Protein AF-A0A2E4A8J3-F1 (afdb_monomer_lite)

Structure (mmCIF, N/CA/C/O backbone):
data_AF-A0A2E4A8J3-F1
#
_entry.id   AF-A0A2E4A8J3-F1
#
loop_
_atom_site.group_PDB
_atom_site.id
_atom_site.type_symbol
_atom_site.label_atom_id
_atom_site.label_alt_id
_atom_site.label_comp_id
_atom_site.label_asym_id
_atom_site.label_entity_id
_atom_site.label_seq_id
_atom_site.pdbx_PDB_ins_code
_atom_site.Cartn_x
_atom_site.Cartn_y
_atom_site.Cartn_z
_atom_site.occupancy
_atom_site.B_iso_or_equiv
_atom_site.auth_seq_id
_atom_site.auth_comp_id
_atom_site.auth_asym_id
_atom_site.auth_atom_id
_atom_site.pdbx_PDB_model_num
ATOM 1 N N . MET A 1 1 ? -76.813 19.207 81.726 1.00 49.22 1 MET A N 1
ATOM 2 C CA . MET A 1 1 ? -77.113 19.659 80.354 1.00 49.22 1 MET A CA 1
ATOM 3 C C . MET A 1 1 ? -75.911 20.416 79.831 1.00 49.22 1 MET A C 1
ATOM 5 O O . MET A 1 1 ? -75.871 21.616 80.001 1.00 49.22 1 MET A O 1
ATOM 9 N N . GLU A 1 2 ? -74.945 19.734 79.231 1.00 48.53 2 GLU A N 1
ATOM 10 C CA . GLU A 1 2 ? -73.969 20.328 78.310 1.00 48.53 2 GLU A CA 1
ATOM 11 C C . GLU A 1 2 ? -73.490 19.178 77.427 1.00 48.53 2 GLU A C 1
ATOM 13 O O . GLU A 1 2 ? -73.097 18.169 77.996 1.00 48.53 2 GLU A O 1
ATOM 18 N N . GLN A 1 3 ? -73.636 19.288 76.098 1.00 59.75 3 GLN A N 1
ATOM 19 C CA . GLN A 1 3 ? -72.765 18.764 75.020 1.00 59.75 3 GLN A CA 1
ATOM 20 C C . GLN A 1 3 ? -73.487 18.876 73.650 1.00 59.75 3 GLN A C 1
ATOM 22 O O . GLN A 1 3 ? -74.147 17.927 73.231 1.00 59.75 3 GLN A O 1
ATOM 27 N N . PRO A 1 4 ? -73.345 20.001 72.912 1.00 54.25 4 PRO A N 1
ATOM 28 C CA . PRO A 1 4 ? -73.565 19.988 71.459 1.00 54.25 4 PRO A CA 1
ATOM 29 C C . PRO A 1 4 ? -72.383 20.516 70.616 1.00 54.25 4 PRO A C 1
ATOM 31 O O . PRO A 1 4 ? -72.449 20.488 69.392 1.00 54.25 4 PRO A O 1
ATOM 34 N N . LEU A 1 5 ? -71.271 20.958 71.215 1.00 55.56 5 LEU A N 1
ATOM 35 C CA . LEU A 1 5 ? -70.210 21.674 70.478 1.00 55.56 5 LEU A CA 1
ATOM 36 C C . LEU A 1 5 ? -69.091 20.799 69.870 1.00 55.56 5 LEU A C 1
ATOM 38 O O . LEU A 1 5 ? -68.264 21.308 69.120 1.00 55.56 5 LEU A O 1
ATOM 42 N N . ILE A 1 6 ? -69.057 19.486 70.124 1.00 56.72 6 ILE A N 1
ATOM 43 C CA . ILE A 1 6 ? -67.951 18.612 69.669 1.00 56.72 6 ILE A CA 1
ATOM 44 C C . ILE A 1 6 ? -68.147 18.104 68.222 1.00 56.72 6 ILE A C 1
ATOM 46 O O . ILE A 1 6 ? -67.180 17.752 67.545 1.00 56.72 6 ILE A O 1
ATOM 50 N N . PHE A 1 7 ? -69.378 18.102 67.699 1.00 55.62 7 PHE A N 1
ATOM 51 C CA . PHE A 1 7 ? -69.669 17.497 66.391 1.00 55.62 7 PHE A CA 1
ATOM 52 C C . PHE A 1 7 ? -69.299 18.369 65.178 1.00 55.62 7 PHE A C 1
ATOM 54 O O . PHE A 1 7 ? -68.918 17.817 64.145 1.00 55.62 7 PHE A O 1
ATOM 61 N N . LEU A 1 8 ? -69.311 19.705 65.283 1.00 57.03 8 LEU A N 1
ATOM 62 C CA . LEU A 1 8 ? -68.960 20.574 64.146 1.00 57.03 8 LEU A CA 1
ATOM 63 C C . LEU A 1 8 ? -67.461 20.549 63.792 1.00 57.03 8 LEU A C 1
ATOM 65 O O . LEU A 1 8 ? -67.104 20.606 62.615 1.00 57.03 8 LEU A O 1
ATOM 69 N N . GLY A 1 9 ? -66.574 20.397 64.782 1.00 58.66 9 GLY A N 1
ATOM 70 C CA . GLY A 1 9 ? -65.124 20.443 64.552 1.00 58.66 9 GLY A CA 1
ATOM 71 C C . GLY A 1 9 ? -64.580 19.261 63.739 1.00 58.66 9 GLY A C 1
ATOM 72 O O . GLY A 1 9 ? -63.659 19.427 62.939 1.00 58.66 9 GLY A O 1
ATOM 73 N N . LYS A 1 10 ? -65.167 18.064 63.886 1.00 59.88 10 LYS A N 1
ATOM 74 C CA . LYS A 1 10 ? -64.715 16.860 63.161 1.00 59.88 10 LYS A CA 1
ATOM 75 C C . LYS A 1 10 ? -65.086 16.889 61.676 1.00 59.88 10 LYS A C 1
ATOM 77 O O . LYS A 1 10 ? -64.291 16.452 60.846 1.00 59.88 10 LYS A O 1
ATOM 82 N N . ALA A 1 11 ? -66.241 17.460 61.330 1.00 61.31 11 ALA A N 1
ATOM 83 C CA . ALA A 1 11 ? -66.670 17.593 59.939 1.00 61.31 11 ALA A CA 1
ATOM 84 C C . ALA A 1 11 ? -65.765 18.556 59.146 1.00 61.31 11 ALA A C 1
ATOM 86 O O . ALA A 1 11 ? -65.358 18.237 58.029 1.00 61.31 11 ALA A O 1
ATOM 87 N N . GLN A 1 12 ? -65.364 19.690 59.737 1.00 64.81 12 GLN A N 1
ATOM 88 C CA . GLN A 1 12 ? -64.449 20.634 59.079 1.00 64.81 12 GLN A CA 1
ATOM 89 C C . GLN A 1 12 ? -63.053 20.043 58.831 1.00 64.81 12 GLN A C 1
ATOM 91 O O . GLN A 1 12 ? -62.466 20.291 57.776 1.00 64.81 12 GLN A O 1
ATOM 96 N N . GLN A 1 13 ? -62.523 19.226 59.749 1.00 66.25 13 GLN A N 1
ATOM 97 C CA . GLN A 1 13 ? -61.214 18.595 59.541 1.00 66.25 13 GLN A CA 1
ATOM 98 C C . GLN A 1 13 ? -61.234 17.525 58.440 1.00 66.25 13 GLN A C 1
ATOM 100 O O . GLN A 1 13 ? -60.296 17.463 57.647 1.00 66.25 13 GLN A O 1
ATOM 105 N N . MET A 1 14 ? -62.311 16.742 58.315 1.00 69.31 14 MET A N 1
ATOM 106 C CA . MET A 1 14 ? -62.443 15.769 57.220 1.00 69.31 14 MET A CA 1
ATOM 107 C C . MET A 1 14 ? -62.510 16.443 55.841 1.00 69.31 14 MET A C 1
ATOM 109 O O . MET A 1 14 ? -61.878 15.965 54.897 1.00 69.31 14 MET A O 1
ATOM 113 N N . PHE A 1 15 ? -63.194 17.588 55.728 1.00 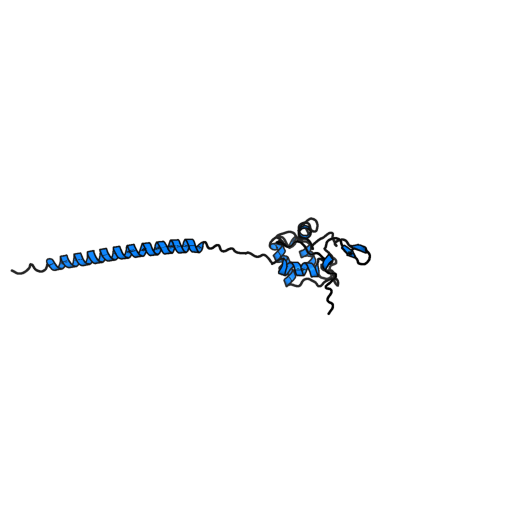69.31 15 PHE A N 1
ATOM 114 C CA . PHE A 1 15 ? -63.235 18.364 54.484 1.00 69.31 15 PHE A CA 1
ATOM 115 C C . PHE A 1 15 ? -61.862 18.923 54.093 1.00 69.31 15 PHE A C 1
ATOM 117 O O . PHE A 1 15 ? -61.477 18.843 52.928 1.00 69.31 15 PHE A O 1
ATOM 124 N N . LEU A 1 16 ? -61.087 19.432 55.055 1.00 67.44 16 LEU A N 1
ATOM 125 C CA . LEU A 1 16 ? -59.735 19.941 54.802 1.00 67.44 16 LEU A CA 1
ATOM 126 C C . LEU A 1 16 ? -58.763 18.839 54.362 1.00 67.44 16 LEU A C 1
ATOM 128 O O . LEU A 1 16 ? -57.930 19.083 53.489 1.00 67.44 16 LEU A O 1
ATOM 132 N N . VAL A 1 17 ? -58.873 17.631 54.926 1.00 69.25 17 VAL A N 1
ATOM 133 C CA . VAL A 1 17 ? -58.043 16.487 54.516 1.00 69.25 17 VAL A CA 1
ATOM 134 C C . VAL A 1 17 ? -58.401 16.043 53.097 1.00 69.25 17 VAL A C 1
ATOM 136 O O . VAL A 1 17 ? -57.502 15.941 52.266 1.00 69.25 17 VAL A O 1
ATOM 139 N N . CYS A 1 18 ? -59.691 15.889 52.774 1.00 64.81 18 CYS A N 1
ATOM 140 C CA . CYS A 1 18 ? -60.122 15.545 51.413 1.00 64.81 18 CYS A CA 1
ATOM 141 C C . CYS A 1 18 ? -59.739 16.620 50.390 1.00 64.81 18 CYS A C 1
ATOM 143 O O . CYS A 1 18 ? -59.249 16.292 49.315 1.00 64.81 18 CYS A O 1
ATOM 145 N N . PHE A 1 19 ? -59.890 17.905 50.719 1.00 71.62 19 PHE A N 1
ATOM 146 C CA . PHE A 1 19 ? -59.561 18.991 49.795 1.00 71.62 19 PHE A CA 1
ATOM 147 C C . PHE A 1 19 ? -58.050 19.096 49.541 1.00 71.62 19 PHE A C 1
ATOM 149 O O . PHE A 1 19 ? -57.624 19.271 48.399 1.00 71.62 19 PHE A O 1
ATOM 156 N N . LYS A 1 20 ? -57.217 18.893 50.573 1.00 72.25 20 LYS A N 1
ATOM 157 C CA . LYS A 1 20 ? -55.758 18.787 50.405 1.00 72.25 20 LYS A CA 1
ATOM 158 C C . LYS A 1 20 ? -55.363 17.569 49.573 1.00 72.25 20 LYS A C 1
ATOM 160 O O . LYS A 1 20 ? -54.452 17.675 48.756 1.00 72.25 20 LYS A O 1
ATOM 165 N N . GLN A 1 21 ? -56.057 16.444 49.736 1.00 67.88 21 GLN A N 1
ATOM 166 C CA . GLN A 1 21 ? -55.800 15.223 48.973 1.00 67.88 21 GLN A CA 1
ATOM 167 C C . GLN A 1 21 ? -56.214 15.379 47.500 1.00 67.88 21 GLN A C 1
ATOM 169 O O . GLN A 1 21 ? -55.458 14.998 46.610 1.00 67.88 21 GLN A O 1
ATOM 174 N N . GLN A 1 22 ? -57.337 16.052 47.234 1.00 72.19 22 GLN A N 1
ATOM 175 C CA . GLN A 1 22 ? -57.789 16.404 45.886 1.00 72.19 22 GLN A CA 1
ATOM 176 C C . GLN A 1 22 ? -56.786 17.334 45.183 1.00 72.19 22 GLN A C 1
ATOM 178 O O . GLN A 1 22 ? -56.408 17.082 44.042 1.00 72.19 22 GLN A O 1
ATOM 183 N N . ILE A 1 23 ? -56.304 18.382 45.863 1.00 71.00 23 ILE A N 1
ATOM 184 C CA . ILE A 1 23 ? -55.313 19.318 45.304 1.00 71.00 23 ILE A CA 1
ATOM 185 C C . ILE A 1 23 ? -53.969 18.621 45.059 1.00 71.00 23 ILE A C 1
ATOM 187 O O . ILE A 1 23 ? -53.328 18.868 44.036 1.00 71.00 23 ILE A O 1
ATOM 191 N N . TRP A 1 24 ? -53.542 17.732 45.961 1.00 64.38 24 TRP A N 1
ATOM 192 C CA . TRP A 1 24 ? -52.312 16.959 45.784 1.00 64.38 24 TRP A CA 1
ATOM 193 C C . TRP A 1 24 ? -52.392 16.047 44.553 1.00 64.38 24 TRP A C 1
ATOM 195 O O . TRP A 1 24 ? -51.479 16.061 43.732 1.00 64.38 24 TRP A O 1
ATOM 205 N N . LEU A 1 25 ? -53.514 15.344 44.357 1.00 65.12 25 LEU A N 1
ATOM 206 C CA . LEU A 1 25 ? -53.732 14.486 43.186 1.00 65.12 25 LEU A CA 1
ATOM 207 C C . LEU A 1 25 ? -53.790 15.281 41.870 1.00 65.12 25 LEU A C 1
ATOM 209 O O . LEU A 1 25 ? -53.206 14.858 40.874 1.00 65.12 25 LEU A O 1
ATOM 213 N N . GLN A 1 26 ? -54.428 16.456 41.868 1.00 66.38 26 GLN A N 1
ATOM 214 C CA . GLN A 1 26 ? -54.499 17.331 40.688 1.00 66.38 26 GLN A CA 1
ATOM 215 C C . GLN A 1 26 ? -53.127 17.920 40.312 1.00 66.38 26 GLN A C 1
ATOM 217 O O . GLN A 1 26 ? -52.798 18.034 39.132 1.00 66.38 26 GLN A O 1
ATOM 222 N N . ASN A 1 27 ? -52.290 18.256 41.300 1.00 62.47 27 ASN A N 1
ATOM 223 C CA . ASN A 1 27 ? -50.929 18.736 41.047 1.00 62.47 27 ASN A CA 1
ATOM 224 C C . ASN A 1 27 ? -49.965 17.600 40.657 1.00 62.47 27 ASN A C 1
ATOM 226 O O . ASN A 1 27 ? -49.080 17.826 39.835 1.00 62.47 27 ASN A O 1
ATOM 230 N N . TYR A 1 28 ? -50.160 16.385 41.181 1.00 65.44 28 TYR A N 1
ATOM 231 C CA . TYR A 1 28 ? -49.377 15.203 40.807 1.00 65.44 28 TYR A CA 1
ATOM 232 C C . TYR A 1 28 ? -49.635 14.783 39.351 1.00 65.44 28 TYR A C 1
ATOM 234 O O . TYR A 1 28 ? -48.687 14.572 38.599 1.00 65.44 28 TYR A O 1
ATOM 242 N N . ALA A 1 29 ? -50.896 14.764 38.904 1.00 59.34 29 ALA A N 1
ATOM 243 C CA . ALA A 1 29 ? -51.235 14.454 37.511 1.00 59.34 29 ALA A CA 1
ATOM 244 C C . ALA A 1 29 ? -50.590 15.438 36.512 1.00 59.34 29 ALA A C 1
ATOM 246 O O . ALA A 1 29 ? -50.024 15.012 35.510 1.00 59.34 29 ALA A O 1
ATOM 247 N N . ARG A 1 30 ? -50.562 16.741 36.834 1.00 59.72 30 ARG A N 1
ATOM 248 C CA . ARG A 1 30 ? -49.895 17.766 36.007 1.00 59.72 30 ARG A CA 1
ATOM 249 C C . ARG A 1 30 ? -48.380 17.542 35.882 1.00 59.72 30 ARG A C 1
ATOM 251 O O . ARG A 1 30 ? -47.800 17.854 34.851 1.00 59.72 30 ARG A O 1
ATOM 258 N N . THR A 1 31 ? -47.733 16.992 36.911 1.00 60.09 31 THR A N 1
ATOM 259 C CA . THR A 1 31 ? -46.284 16.714 36.879 1.00 60.09 31 THR A CA 1
ATOM 260 C C . THR A 1 31 ? -45.911 15.500 36.024 1.00 60.09 31 THR A C 1
ATOM 262 O O . THR A 1 31 ? -44.765 15.397 35.596 1.00 60.09 31 THR A O 1
ATOM 265 N N . LEU A 1 32 ? -46.853 14.593 35.742 1.00 60.69 32 LEU A N 1
ATOM 266 C CA . LEU A 1 32 ? -46.591 13.394 34.938 1.00 60.69 32 LEU A CA 1
ATOM 267 C C . LEU A 1 32 ? -46.610 13.681 33.427 1.00 60.69 32 LEU A C 1
ATOM 269 O O . LEU A 1 32 ? -45.764 13.147 32.708 1.00 60.69 32 LEU A O 1
ATOM 273 N N . ASP A 1 33 ? -47.482 14.578 32.958 1.00 61.34 33 ASP A N 1
ATOM 274 C CA . ASP A 1 33 ? -47.554 14.969 31.538 1.00 61.34 33 ASP A CA 1
ATOM 275 C C . ASP A 1 33 ? -46.295 15.719 31.062 1.00 61.34 33 ASP A C 1
ATOM 277 O O . ASP A 1 33 ? -45.793 15.478 29.961 1.00 61.34 33 ASP A O 1
ATOM 281 N N . GLU A 1 34 ? -45.714 16.565 31.919 1.00 63.34 34 GLU A N 1
ATOM 282 C CA . GLU A 1 34 ? -44.436 17.251 31.654 1.00 63.34 34 GLU A CA 1
ATOM 283 C C . GLU A 1 34 ? -43.275 16.253 31.477 1.00 63.34 34 GLU A C 1
ATOM 285 O O . GLU A 1 34 ? -42.395 16.416 30.624 1.00 63.34 34 GLU A O 1
ATOM 290 N N . MET A 1 35 ? -43.289 15.160 32.245 1.00 62.91 35 MET A N 1
ATOM 291 C CA . MET A 1 35 ? -42.231 14.147 32.216 1.00 62.91 35 MET A CA 1
ATOM 292 C C . MET A 1 35 ? -42.343 13.212 31.004 1.00 62.91 35 MET A C 1
ATOM 294 O O . MET A 1 35 ? -41.319 12.761 30.479 1.00 62.91 35 MET A O 1
ATOM 298 N N . GLU A 1 36 ? -43.553 12.943 30.506 1.00 67.88 36 GLU A N 1
ATOM 299 C CA . GLU A 1 36 ? -43.740 12.207 29.250 1.00 67.88 36 GLU A CA 1
ATOM 300 C C . GLU A 1 36 ? -43.280 13.003 28.025 1.00 67.88 36 GLU A C 1
ATOM 302 O O . GLU A 1 36 ? -42.691 12.426 27.101 1.00 67.88 36 GLU A O 1
ATOM 307 N N . TYR A 1 37 ? -43.512 14.318 28.022 1.00 70.38 37 TYR A N 1
ATOM 308 C CA . TYR A 1 37 ? -43.061 15.212 26.958 1.00 70.38 37 TYR A CA 1
ATOM 309 C C . TYR A 1 37 ? -41.531 15.205 26.839 1.00 70.38 37 TYR A C 1
ATOM 311 O O . TYR A 1 37 ? -40.990 14.964 25.756 1.00 70.38 37 TYR A O 1
ATOM 319 N N . TYR A 1 38 ? -40.825 15.332 27.967 1.00 65.06 38 TYR A N 1
ATOM 320 C CA . TYR A 1 38 ? -39.363 15.243 28.003 1.00 65.06 38 TYR A CA 1
ATOM 321 C C . TYR A 1 38 ? -38.832 13.851 27.624 1.00 65.06 38 TYR A C 1
ATOM 323 O O . TYR A 1 38 ? -37.815 13.754 26.934 1.00 65.06 38 TYR A O 1
ATOM 331 N N . ARG A 1 39 ? -39.535 12.763 27.975 1.00 68.62 39 ARG A N 1
ATOM 332 C CA . ARG A 1 39 ? -39.186 11.398 27.526 1.00 68.62 39 ARG A CA 1
ATOM 333 C C . ARG A 1 39 ? -39.267 11.244 26.008 1.00 68.62 39 ARG A C 1
ATOM 335 O O . ARG A 1 39 ? -38.364 10.657 25.415 1.00 68.62 39 ARG A O 1
ATOM 342 N N . LYS A 1 40 ? -40.320 11.772 25.376 1.00 65.19 40 LYS A N 1
ATOM 343 C CA . LYS A 1 40 ? -40.486 11.752 23.911 1.00 65.19 40 LYS A CA 1
ATOM 344 C C . LYS A 1 40 ? -39.441 12.639 23.221 1.00 65.19 40 LYS A C 1
ATOM 346 O O . LYS A 1 40 ? -38.885 12.229 22.206 1.00 65.19 40 LYS A O 1
ATOM 351 N N . PHE A 1 41 ? -39.094 13.787 23.807 1.00 66.50 41 PHE A N 1
ATOM 352 C CA . PHE A 1 41 ? -38.050 14.680 23.289 1.00 66.50 41 PHE A CA 1
ATOM 353 C C . PHE A 1 41 ? -36.643 14.064 23.335 1.00 66.50 41 PHE A C 1
ATOM 355 O O . PHE A 1 41 ? -35.915 14.135 22.346 1.00 66.50 41 PHE A O 1
ATOM 362 N N . ILE A 1 42 ? -36.271 13.403 24.438 1.00 66.00 42 ILE A N 1
ATOM 363 C CA . ILE A 1 42 ? -34.985 12.690 24.560 1.00 66.00 42 ILE A CA 1
ATOM 364 C C . ILE A 1 42 ? -34.894 11.543 23.542 1.00 66.00 42 ILE A C 1
ATOM 366 O O . ILE A 1 42 ? -33.832 11.319 22.965 1.00 66.00 42 ILE A O 1
ATOM 370 N N . TYR A 1 43 ? -36.004 10.853 23.269 1.00 65.38 43 TYR A N 1
ATOM 371 C CA . TYR A 1 43 ? -36.041 9.770 22.282 1.00 65.38 43 TYR A CA 1
ATOM 372 C C . TYR A 1 43 ? -35.885 10.278 20.838 1.00 65.38 43 TYR A C 1
ATOM 374 O O . TYR A 1 43 ? -35.240 9.622 20.027 1.00 65.38 43 TYR A O 1
ATOM 382 N N . ILE A 1 44 ? -36.420 11.462 20.520 1.00 64.25 44 ILE A N 1
ATOM 383 C CA . ILE A 1 44 ? -36.310 12.085 19.189 1.00 64.25 44 ILE A CA 1
ATOM 384 C C . ILE A 1 44 ? -34.923 12.726 18.979 1.00 64.25 44 ILE A C 1
ATOM 386 O O . ILE A 1 44 ? -34.355 12.605 17.896 1.00 64.25 44 ILE A O 1
ATOM 390 N N . LEU A 1 45 ? -34.327 13.339 20.012 1.00 61.81 45 LEU A N 1
ATOM 391 C CA . LEU A 1 45 ? -32.964 13.899 19.960 1.00 61.81 45 LEU A CA 1
ATOM 392 C C . LEU A 1 45 ? -31.859 12.827 20.023 1.00 61.81 45 LEU A C 1
ATOM 394 O O . LEU A 1 45 ? -30.773 13.033 19.486 1.00 61.81 45 LEU A O 1
ATOM 398 N N . GLY A 1 46 ? -32.127 11.666 20.630 1.00 57.22 46 GLY A N 1
ATOM 399 C CA . GLY A 1 46 ? -31.199 10.530 20.688 1.00 57.22 46 GLY A CA 1
ATOM 400 C C . GLY A 1 46 ? -31.003 9.787 19.358 1.00 57.22 46 GLY A C 1
ATOM 401 O O . GLY A 1 46 ? -30.084 8.980 19.247 1.00 57.22 46 GLY A O 1
ATOM 402 N N . ILE A 1 47 ? -31.822 10.078 18.338 1.00 62.12 47 ILE A N 1
ATOM 403 C CA . ILE A 1 47 ? -31.707 9.532 16.969 1.00 62.12 47 ILE A CA 1
ATOM 404 C C . ILE A 1 47 ? -30.821 10.439 16.085 1.00 62.12 47 ILE A C 1
ATOM 406 O O . ILE A 1 47 ? -30.773 10.291 14.866 1.00 62.12 47 ILE A O 1
ATOM 410 N N . VAL A 1 48 ? -30.049 11.370 16.663 1.00 62.97 48 VAL A N 1
ATOM 411 C CA . VAL A 1 48 ? -28.912 11.949 15.934 1.00 62.97 48 VAL A CA 1
ATOM 412 C C . VAL A 1 48 ? -27.882 10.839 15.755 1.00 62.97 48 VAL A C 1
ATOM 414 O O . VAL A 1 48 ? -27.144 10.460 16.660 1.00 62.97 48 VAL A O 1
ATOM 417 N N . THR A 1 49 ? -27.917 10.269 14.558 1.00 58.94 49 THR A N 1
ATOM 418 C CA . THR A 1 49 ? -27.106 9.158 14.090 1.00 58.94 49 THR A CA 1
ATOM 419 C C . THR A 1 49 ? -25.644 9.355 14.468 1.00 58.94 49 THR A C 1
ATOM 421 O O . THR A 1 49 ? -24.974 10.251 13.952 1.00 58.94 49 THR A O 1
ATOM 424 N N . ILE A 1 50 ? -25.127 8.469 15.320 1.00 63.06 50 ILE A N 1
ATOM 425 C CA . ILE A 1 50 ? -23.693 8.225 15.437 1.00 63.06 50 ILE A CA 1
ATOM 426 C C . ILE A 1 50 ? -23.275 7.633 14.091 1.00 63.06 50 ILE A C 1
ATOM 428 O O . ILE A 1 50 ? -23.274 6.420 13.893 1.00 63.06 50 ILE A O 1
ATOM 432 N N . THR A 1 51 ? -22.957 8.485 13.118 1.00 61.12 51 THR A N 1
ATOM 433 C CA . THR A 1 51 ? -22.216 8.044 11.944 1.00 61.12 51 THR A CA 1
ATOM 434 C C . THR A 1 51 ? -20.816 7.736 12.444 1.00 61.12 51 THR A C 1
ATOM 436 O O . THR A 1 51 ? -19.947 8.610 12.490 1.00 61.12 51 THR A O 1
ATOM 439 N N . SER A 1 52 ? -20.599 6.501 12.896 1.00 58.31 52 SER A N 1
ATOM 440 C CA . SER A 1 52 ? -19.260 5.961 13.063 1.00 58.31 52 SER A CA 1
ATOM 441 C C . SER A 1 52 ? -18.623 5.975 11.685 1.00 58.31 52 SER A C 1
ATOM 443 O O . SER A 1 52 ? -18.762 5.036 10.907 1.00 58.31 52 SER A O 1
ATOM 445 N N . ASN A 1 53 ? -17.944 7.070 11.357 1.00 58.31 53 ASN A N 1
ATOM 446 C CA . ASN A 1 53 ? -17.067 7.098 10.213 1.00 58.31 53 ASN A CA 1
ATOM 447 C C . ASN A 1 53 ? -15.854 6.266 10.619 1.00 58.31 53 ASN A C 1
ATOM 449 O O . ASN A 1 53 ? -14.867 6.780 11.154 1.00 58.31 53 ASN A O 1
ATOM 453 N N . SER A 1 54 ? -15.995 4.945 10.486 1.00 51.09 54 SER A N 1
ATOM 454 C CA . SER A 1 54 ? -14.932 3.971 10.666 1.00 51.09 54 SER A CA 1
ATOM 455 C C . SER A 1 54 ? -13.944 4.174 9.527 1.00 51.09 54 SER A C 1
ATOM 457 O O . SER A 1 54 ? -13.843 3.359 8.612 1.00 51.09 54 SER A O 1
ATOM 459 N N . HIS A 1 55 ? -13.241 5.303 9.546 1.00 56.78 55 HIS A N 1
ATOM 460 C CA . HIS A 1 55 ? -12.217 5.573 8.572 1.00 56.78 55 HIS A CA 1
ATOM 461 C C . HIS A 1 55 ? -11.206 4.437 8.699 1.00 56.78 55 HIS A C 1
ATOM 463 O O . HIS A 1 55 ? -10.636 4.152 9.765 1.00 56.78 55 HIS A O 1
ATOM 469 N N . GLY A 1 56 ? -11.039 3.715 7.598 1.00 60.69 56 GLY A N 1
ATOM 470 C CA . GLY A 1 56 ? -9.905 2.839 7.413 1.00 60.69 56 GLY A CA 1
ATOM 471 C C . GLY A 1 56 ? -8.599 3.597 7.636 1.00 60.69 56 GLY A C 1
ATOM 472 O O . GLY A 1 56 ? -8.577 4.800 7.897 1.00 60.69 56 GLY A O 1
ATOM 473 N N . VAL A 1 57 ? -7.475 2.894 7.542 1.00 74.94 57 VAL A N 1
ATOM 474 C CA . VAL A 1 57 ? -6.214 3.614 7.337 1.00 74.94 57 VAL A CA 1
ATOM 475 C C . VAL A 1 57 ? -6.419 4.523 6.121 1.00 74.94 57 VAL A C 1
ATOM 477 O O . VAL A 1 57 ? -6.801 4.024 5.065 1.00 74.94 57 VAL A O 1
ATOM 480 N N . ASP A 1 58 ? -6.243 5.838 6.287 1.00 87.88 58 ASP A N 1
ATOM 481 C CA . ASP A 1 58 ? -6.413 6.809 5.203 1.00 87.88 58 ASP A CA 1
ATOM 482 C C . ASP A 1 58 ? -5.392 6.480 4.109 1.00 87.88 58 ASP A C 1
ATOM 484 O O . ASP A 1 58 ? -4.194 6.750 4.255 1.00 87.88 58 ASP A O 1
ATOM 488 N N . PHE A 1 59 ? -5.870 5.833 3.041 1.00 93.56 59 PHE A N 1
ATOM 489 C CA . PHE A 1 59 ? -5.026 5.329 1.967 1.00 93.56 59 PHE A CA 1
ATOM 490 C C . PHE A 1 59 ? -4.161 6.450 1.396 1.00 93.56 59 PHE A C 1
ATOM 492 O O . PHE A 1 59 ? -2.946 6.297 1.306 1.00 93.56 59 PHE A O 1
ATOM 499 N N . LYS A 1 60 ? -4.755 7.610 1.100 1.00 93.69 60 LYS A N 1
ATOM 500 C CA . LYS A 1 60 ? -4.055 8.740 0.482 1.00 93.69 60 LYS A CA 1
ATOM 501 C C . LYS A 1 60 ? -2.999 9.353 1.400 1.00 93.69 60 LYS A C 1
ATOM 503 O O . LYS A 1 60 ? -1.965 9.792 0.910 1.00 93.69 60 LYS A O 1
ATOM 508 N N . LYS A 1 61 ? -3.232 9.387 2.716 1.00 92.31 61 LYS A N 1
ATOM 509 C CA . LYS A 1 61 ? -2.280 9.994 3.665 1.00 92.31 61 LYS A CA 1
ATOM 510 C C . LYS A 1 61 ? -1.198 9.043 4.161 1.00 92.31 61 LYS A C 1
ATOM 512 O O . LYS A 1 61 ? -0.114 9.506 4.505 1.00 92.31 61 LYS A O 1
ATOM 517 N N . LYS A 1 62 ? -1.493 7.747 4.280 1.00 93.38 62 LYS A N 1
ATOM 518 C CA . LYS A 1 62 ? -0.605 6.777 4.948 1.00 93.38 62 LYS A CA 1
ATOM 519 C C . LYS A 1 62 ? -0.012 5.752 3.992 1.00 93.38 62 LYS A C 1
ATOM 521 O O . LYS A 1 62 ? 1.180 5.476 4.064 1.00 93.38 62 LYS A O 1
ATOM 526 N N . ILE A 1 63 ? -0.822 5.210 3.088 1.00 95.88 63 ILE A N 1
ATOM 527 C CA . ILE A 1 63 ? -0.411 4.104 2.212 1.00 95.88 63 ILE A CA 1
ATOM 528 C C . ILE A 1 63 ? 0.192 4.621 0.912 1.00 95.88 63 ILE A C 1
ATOM 530 O O . ILE A 1 63 ? 1.261 4.173 0.506 1.00 95.88 63 ILE A O 1
ATOM 534 N N . LEU A 1 64 ? -0.465 5.587 0.276 1.00 95.50 64 LEU A N 1
ATOM 535 C CA . LEU A 1 64 ? -0.083 6.105 -1.028 1.00 95.50 64 LEU A CA 1
ATOM 536 C C . LEU A 1 64 ? 1.347 6.677 -1.046 1.00 95.50 64 LEU A C 1
ATOM 538 O O . LEU A 1 64 ? 2.110 6.236 -1.902 1.00 95.50 64 LEU A O 1
ATOM 542 N N . PRO A 1 65 ? 1.784 7.535 -0.095 1.00 95.00 65 PRO A N 1
ATOM 543 C CA . PRO A 1 65 ? 3.148 8.072 -0.119 1.00 95.00 65 PRO A CA 1
ATOM 544 C C . PRO A 1 65 ? 4.214 6.979 0.038 1.00 95.00 65 PRO A C 1
ATOM 546 O O . PRO A 1 65 ? 5.283 7.043 -0.570 1.00 95.00 65 PRO A O 1
ATOM 549 N N . MET A 1 66 ? 3.911 5.947 0.833 1.00 95.62 66 MET A N 1
ATOM 550 C CA . MET A 1 66 ? 4.779 4.784 1.013 1.00 95.62 66 MET A CA 1
ATOM 551 C C . MET A 1 66 ? 4.885 3.977 -0.287 1.00 95.62 66 MET A C 1
ATOM 553 O O . MET A 1 66 ? 5.996 3.679 -0.727 1.00 95.62 66 MET A O 1
ATOM 557 N N . LEU A 1 67 ? 3.756 3.682 -0.945 1.00 95.56 67 LEU A N 1
ATOM 558 C CA . LEU A 1 67 ? 3.745 2.955 -2.216 1.00 95.56 67 LEU A CA 1
ATOM 559 C C . LEU A 1 67 ? 4.478 3.731 -3.318 1.00 95.56 67 LEU A C 1
ATOM 561 O O . LEU A 1 67 ? 5.266 3.141 -4.059 1.00 95.56 67 LEU A O 1
ATOM 565 N N . GLU A 1 68 ? 4.249 5.041 -3.417 1.00 94.62 68 GLU A N 1
ATOM 566 C CA . GLU A 1 68 ? 4.897 5.911 -4.402 1.00 94.62 68 GLU A CA 1
ATOM 567 C C . GLU A 1 68 ? 6.414 5.908 -4.245 1.00 94.62 68 GLU A C 1
ATOM 569 O O . GLU A 1 68 ? 7.130 5.712 -5.230 1.00 94.62 68 GLU A O 1
ATOM 574 N N . LYS A 1 69 ? 6.895 6.063 -3.007 1.00 92.75 69 LYS A N 1
ATOM 575 C CA . LYS A 1 69 ? 8.326 6.116 -2.710 1.00 92.75 69 LYS A CA 1
ATOM 576 C C . LYS A 1 69 ? 9.002 4.754 -2.858 1.00 92.75 69 LYS A C 1
ATOM 578 O O . LYS A 1 69 ? 10.084 4.681 -3.417 1.00 92.75 69 LYS A O 1
ATOM 583 N N . LYS A 1 70 ? 8.389 3.677 -2.354 1.00 95.00 70 LYS A N 1
ATOM 584 C CA . LYS A 1 70 ? 9.089 2.396 -2.130 1.00 95.00 70 LYS A CA 1
ATOM 585 C C . LYS A 1 70 ? 8.710 1.277 -3.096 1.00 95.00 70 LYS A C 1
ATOM 587 O O . LYS A 1 70 ? 9.413 0.272 -3.167 1.00 95.00 70 LYS A O 1
ATOM 592 N N . CYS A 1 71 ? 7.603 1.404 -3.827 1.00 94.31 71 CYS A N 1
ATOM 593 C CA . CYS A 1 71 ? 7.065 0.302 -4.631 1.00 94.31 71 CYS A CA 1
ATOM 594 C C . CYS A 1 71 ? 6.905 0.667 -6.110 1.00 94.31 71 CYS A C 1
ATOM 596 O O . CYS A 1 71 ? 7.288 -0.104 -6.997 1.00 94.31 71 CYS A O 1
ATOM 598 N N . MET A 1 72 ? 6.351 1.843 -6.402 1.00 94.06 72 MET A N 1
ATOM 599 C CA . MET A 1 72 ? 5.939 2.208 -7.758 1.00 94.06 72 MET A CA 1
ATOM 600 C C . MET A 1 72 ? 7.113 2.502 -8.705 1.00 94.06 72 MET A C 1
ATOM 602 O O . MET A 1 72 ? 6.916 2.489 -9.917 1.00 94.06 72 MET A O 1
ATOM 606 N N . SER A 1 73 ? 8.346 2.688 -8.216 1.00 90.44 73 SER A N 1
ATOM 607 C CA . SER A 1 73 ? 9.527 2.829 -9.088 1.00 90.44 73 SER A CA 1
ATOM 608 C C . SER A 1 73 ? 9.777 1.576 -9.947 1.00 90.44 73 SER A C 1
ATOM 610 O O . SER A 1 73 ? 10.256 1.675 -11.082 1.00 90.44 73 SER A O 1
ATOM 612 N N . CYS A 1 74 ? 9.391 0.395 -9.442 1.00 91.44 74 CYS A N 1
ATOM 613 C CA . CYS A 1 74 ? 9.522 -0.896 -10.127 1.00 91.44 74 CYS A CA 1
ATOM 614 C C . CYS A 1 74 ? 8.181 -1.573 -10.462 1.00 91.44 74 CYS A C 1
ATOM 616 O O . CYS A 1 74 ? 8.115 -2.339 -11.429 1.00 91.44 74 CYS A O 1
ATOM 618 N N . HIS A 1 75 ? 7.129 -1.300 -9.687 1.00 93.19 75 HIS A N 1
ATOM 619 C CA . HIS A 1 75 ? 5.800 -1.905 -9.815 1.00 93.19 75 HIS A CA 1
ATOM 620 C C . HIS A 1 75 ? 4.775 -0.900 -10.343 1.00 93.19 75 HIS A C 1
ATOM 622 O O . HIS A 1 75 ? 3.794 -0.569 -9.679 1.00 93.19 75 HIS A O 1
ATOM 628 N N . ARG A 1 76 ? 5.020 -0.383 -11.546 1.00 93.19 76 ARG A N 1
ATOM 629 C CA . ARG A 1 76 ? 4.113 0.528 -12.249 1.00 93.19 76 ARG A CA 1
ATOM 630 C C . ARG A 1 76 ? 3.909 0.108 -13.691 1.00 93.19 76 ARG A C 1
ATOM 632 O O . ARG A 1 76 ? 4.638 -0.742 -14.206 1.00 93.19 76 ARG A O 1
ATOM 639 N N . GLU A 1 77 ? 2.937 0.732 -14.337 1.00 92.94 77 GLU A N 1
ATOM 640 C CA . GLU A 1 77 ? 2.684 0.564 -15.764 1.00 92.94 77 GLU A CA 1
ATOM 641 C C . GLU A 1 77 ? 3.969 0.681 -16.606 1.00 92.94 77 GLU A C 1
ATOM 643 O O . GLU A 1 77 ? 4.903 1.407 -16.236 1.00 92.94 77 GLU A O 1
ATOM 648 N N . PRO A 1 78 ? 4.047 -0.039 -17.743 1.00 91.94 78 PRO A N 1
ATOM 649 C CA . PRO A 1 78 ? 5.201 0.027 -18.624 1.00 91.94 78 PRO A CA 1
ATOM 650 C C . PRO A 1 78 ? 5.554 1.469 -18.991 1.00 91.94 78 PRO A C 1
ATOM 652 O O . PRO A 1 78 ? 4.697 2.248 -19.404 1.00 91.94 78 PRO A O 1
ATOM 655 N N . TYR A 1 79 ? 6.834 1.815 -18.877 1.00 90.56 79 TYR A N 1
ATOM 656 C CA . TYR A 1 79 ? 7.315 3.164 -19.161 1.00 90.56 79 TYR A CA 1
ATOM 657 C C . TYR A 1 79 ? 8.561 3.134 -20.044 1.00 90.56 79 TYR A C 1
ATOM 659 O O . TYR A 1 79 ? 9.264 2.124 -20.132 1.00 90.56 79 TYR A O 1
ATOM 667 N N . LYS A 1 80 ? 8.823 4.246 -20.730 1.00 89.56 80 LYS A N 1
ATOM 668 C CA . LYS A 1 80 ? 10.021 4.431 -21.549 1.00 89.56 80 LYS A CA 1
ATOM 669 C C . LYS A 1 80 ? 11.146 5.008 -20.696 1.00 89.56 80 LYS A C 1
ATOM 671 O O . LYS A 1 80 ? 10.917 5.923 -19.915 1.00 89.56 80 LYS A O 1
ATOM 676 N N . THR A 1 81 ? 12.342 4.448 -20.825 1.00 86.69 81 THR A N 1
ATOM 677 C CA . THR A 1 81 ? 13.570 5.047 -20.286 1.00 86.69 81 THR A CA 1
ATOM 678 C C . THR A 1 81 ? 14.054 6.165 -21.203 1.00 86.69 81 THR A C 1
ATOM 680 O O . THR A 1 81 ? 13.723 6.139 -22.387 1.00 86.69 81 THR A O 1
ATOM 683 N N . ASP A 1 82 ? 14.952 7.014 -20.715 1.00 85.00 82 ASP A N 1
ATOM 684 C CA . ASP A 1 82 ? 15.586 8.098 -21.487 1.00 85.00 82 ASP A CA 1
ATOM 685 C C . ASP A 1 82 ? 16.226 7.605 -22.798 1.00 85.00 82 ASP A C 1
ATOM 687 O O . ASP A 1 82 ? 16.172 8.271 -23.824 1.00 85.00 82 ASP A O 1
ATOM 691 N N . PHE A 1 83 ? 16.727 6.366 -22.811 1.00 88.12 83 PHE A N 1
ATOM 692 C CA . PHE A 1 83 ? 17.305 5.711 -23.992 1.00 88.12 83 PHE A CA 1
ATOM 693 C C . PHE A 1 83 ? 16.274 4.990 -24.891 1.00 88.12 83 PHE A C 1
ATOM 695 O O . PHE A 1 83 ? 16.620 4.057 -25.612 1.00 88.12 83 PHE A O 1
ATOM 702 N N . GLY A 1 84 ? 14.980 5.311 -24.781 1.00 87.94 84 GLY A N 1
ATOM 703 C CA . GLY A 1 84 ? 13.900 4.766 -25.623 1.00 87.94 84 GLY A CA 1
ATOM 704 C C . GLY A 1 84 ? 13.459 3.318 -25.338 1.00 87.94 84 GLY A C 1
ATOM 705 O O . GLY A 1 84 ? 12.492 2.8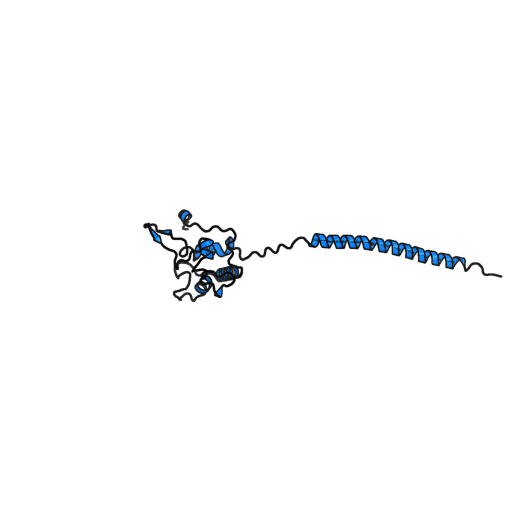26 -25.938 1.00 87.94 84 GLY A O 1
ATOM 706 N N . ARG A 1 85 ? 14.105 2.617 -24.395 1.00 90.06 85 ARG A N 1
ATOM 707 C CA . ARG A 1 85 ? 13.760 1.233 -24.022 1.00 90.06 85 ARG A CA 1
ATOM 708 C C . ARG A 1 85 ? 12.462 1.177 -23.213 1.00 90.06 85 ARG A C 1
ATOM 710 O O . ARG A 1 85 ? 12.249 1.973 -22.303 1.00 90.06 85 ARG A O 1
ATOM 717 N N . THR A 1 86 ? 11.594 0.210 -23.516 1.00 91.75 86 THR A N 1
ATOM 718 C CA . THR A 1 86 ? 10.382 -0.048 -22.720 1.00 91.75 86 THR A CA 1
ATOM 719 C C . THR A 1 86 ? 10.733 -0.906 -21.511 1.00 91.75 86 THR A C 1
ATOM 721 O O . THR A 1 86 ? 11.133 -2.059 -21.665 1.00 91.75 86 THR A O 1
ATOM 724 N N . LYS A 1 87 ? 10.535 -0.378 -20.304 1.00 91.12 87 LYS A N 1
ATOM 725 C CA . LYS A 1 87 ? 10.681 -1.128 -19.057 1.00 91.12 87 LYS A CA 1
ATOM 726 C C . LYS A 1 87 ? 9.311 -1.602 -18.579 1.00 91.12 87 LYS A C 1
ATOM 728 O O . LYS A 1 87 ? 8.394 -0.803 -18.416 1.00 91.12 87 LYS A O 1
ATOM 733 N N . LYS A 1 88 ? 9.176 -2.915 -18.392 1.00 91.81 88 LYS A N 1
ATOM 734 C CA . LYS A 1 88 ? 7.948 -3.571 -17.915 1.00 91.81 88 LYS A CA 1
ATOM 735 C C . LYS A 1 88 ? 7.900 -3.605 -16.375 1.00 91.81 88 LYS A C 1
ATOM 737 O O . LYS A 1 88 ? 8.973 -3.632 -15.761 1.00 91.81 88 LYS A O 1
ATOM 742 N N . PRO A 1 89 ? 6.701 -3.647 -15.760 1.00 91.56 89 PRO A N 1
ATOM 743 C CA . PRO A 1 89 ? 6.548 -3.845 -14.318 1.00 91.56 89 PRO A CA 1
ATOM 744 C C . PRO A 1 89 ? 7.271 -5.107 -13.850 1.00 91.56 89 PRO A C 1
ATOM 746 O O . PRO A 1 89 ? 7.130 -6.180 -14.445 1.00 91.56 89 PRO A O 1
ATOM 749 N N . LYS A 1 90 ? 8.021 -5.006 -12.751 1.00 89.75 90 LYS A N 1
ATOM 750 C CA . LYS A 1 90 ? 8.631 -6.185 -12.129 1.00 89.75 90 LYS A CA 1
ATOM 751 C C . LYS A 1 90 ? 7.537 -7.112 -11.593 1.00 89.75 90 LYS A C 1
ATOM 753 O O . LYS A 1 90 ? 6.573 -6.664 -10.977 1.00 89.75 90 LYS A O 1
ATOM 758 N N . GLY A 1 91 ? 7.670 -8.409 -11.876 1.00 87.88 91 GLY A N 1
ATOM 759 C CA . GLY A 1 91 ? 6.683 -9.422 -11.487 1.00 87.88 91 GLY A CA 1
ATOM 760 C C . GLY A 1 91 ? 5.298 -9.241 -12.118 1.00 87.88 91 GLY A C 1
ATOM 761 O O . GLY A 1 91 ? 4.338 -9.780 -11.587 1.00 87.88 91 GLY A O 1
ATOM 762 N N . ASN A 1 92 ? 5.175 -8.464 -13.206 1.00 89.38 92 ASN A N 1
ATOM 763 C CA . ASN A 1 92 ? 3.887 -8.083 -13.806 1.00 89.38 92 ASN A CA 1
ATOM 764 C C . ASN A 1 92 ? 2.906 -7.436 -12.805 1.00 89.38 92 ASN A C 1
ATOM 766 O O . ASN A 1 92 ? 1.692 -7.489 -12.995 1.00 89.38 92 ASN A O 1
ATOM 770 N N . LEU A 1 93 ? 3.435 -6.826 -11.741 1.00 92.94 93 LEU A N 1
ATOM 771 C CA . LEU A 1 93 ? 2.659 -6.173 -10.696 1.00 92.94 93 LEU A CA 1
ATOM 772 C C . LEU A 1 93 ? 2.623 -4.660 -10.932 1.00 92.94 93 LEU A C 1
ATOM 774 O O . LEU A 1 93 ? 3.667 -4.025 -11.090 1.00 92.94 93 LEU A O 1
ATOM 778 N N . ILE A 1 94 ? 1.415 -4.102 -10.932 1.00 94.00 94 ILE A N 1
ATOM 779 C CA . ILE A 1 94 ? 1.135 -2.680 -11.133 1.00 94.00 94 ILE A CA 1
ATOM 780 C C . ILE A 1 94 ? 0.473 -2.162 -9.859 1.00 94.00 94 ILE A C 1
ATOM 782 O O . ILE A 1 94 ? -0.578 -2.657 -9.474 1.00 94.00 94 ILE A O 1
ATOM 786 N N . LEU A 1 95 ? 1.093 -1.181 -9.207 1.00 95.12 95 LEU A N 1
ATOM 787 C CA . LEU A 1 95 ? 0.614 -0.584 -7.957 1.00 95.12 95 LEU A CA 1
ATOM 788 C C . LEU A 1 95 ? 0.280 0.903 -8.102 1.00 95.12 95 LEU A C 1
ATOM 790 O O . LEU A 1 95 ? -0.206 1.497 -7.151 1.00 95.12 95 LEU A O 1
ATOM 794 N N . ASN A 1 96 ? 0.528 1.512 -9.267 1.00 94.81 96 ASN A N 1
ATOM 795 C CA . ASN A 1 96 ? 0.257 2.931 -9.508 1.00 94.81 96 ASN A CA 1
ATOM 796 C C . ASN A 1 96 ? -1.159 3.221 -10.022 1.00 94.81 96 ASN A C 1
ATOM 798 O O . ASN A 1 96 ? -1.455 4.374 -10.320 1.00 94.81 96 ASN A O 1
ATOM 802 N N . THR A 1 97 ? -2.020 2.211 -10.142 1.00 94.31 97 THR A N 1
ATOM 803 C CA . THR A 1 97 ? -3.421 2.370 -10.547 1.00 94.31 97 THR A CA 1
ATOM 804 C C . THR A 1 97 ? -4.338 1.542 -9.641 1.00 94.31 97 THR A C 1
ATOM 806 O O . THR A 1 97 ? -3.919 0.473 -9.177 1.00 94.31 97 THR A O 1
ATOM 809 N N . PRO A 1 98 ? -5.586 1.984 -9.391 1.00 92.56 98 PRO A N 1
ATOM 810 C CA . PRO A 1 98 ? -6.556 1.214 -8.608 1.00 92.56 98 PRO A CA 1
ATOM 811 C C . PRO A 1 98 ? -6.822 -0.174 -9.204 1.00 92.56 98 PRO A C 1
ATOM 813 O O . PRO A 1 98 ? -6.849 -1.183 -8.499 1.00 92.56 98 PRO A O 1
ATOM 816 N N . GLU A 1 99 ? -6.950 -0.255 -10.530 1.00 91.06 99 GLU A N 1
ATOM 817 C CA . GLU A 1 99 ? -7.178 -1.508 -11.248 1.00 91.06 99 GLU A CA 1
ATOM 818 C C . GLU A 1 99 ? -5.966 -2.435 -11.151 1.00 91.06 99 GLU A C 1
ATOM 820 O O . GLU A 1 99 ? -6.129 -3.652 -11.049 1.00 91.06 99 GLU A O 1
ATOM 825 N N . GLY A 1 100 ? -4.757 -1.866 -11.172 1.00 92.06 100 GLY A N 1
ATOM 826 C CA . GLY A 1 100 ? -3.509 -2.594 -10.972 1.00 92.06 100 GLY A CA 1
ATOM 827 C C . GLY A 1 100 ? -3.448 -3.235 -9.589 1.00 92.06 100 GLY A C 1
ATOM 828 O O . GLY A 1 100 ? -3.200 -4.437 -9.493 1.00 92.06 100 GLY A O 1
ATOM 829 N N . ILE A 1 101 ? -3.767 -2.467 -8.541 1.00 91.88 101 ILE A N 1
ATOM 830 C CA . ILE A 1 101 ? -3.839 -2.959 -7.157 1.00 91.88 101 ILE A CA 1
ATOM 831 C C . ILE A 1 101 ? -4.851 -4.104 -7.041 1.00 91.88 101 ILE A C 1
ATOM 833 O O . ILE A 1 101 ? -4.522 -5.158 -6.502 1.00 91.88 101 ILE A O 1
ATOM 837 N N . LYS A 1 102 ? -6.049 -3.944 -7.619 1.00 87.50 102 LYS A N 1
ATOM 838 C CA . LYS A 1 102 ? -7.110 -4.963 -7.570 1.00 87.50 102 LYS A CA 1
ATOM 839 C C . LYS A 1 102 ? -6.757 -6.246 -8.334 1.00 87.50 102 LYS A C 1
ATOM 841 O O . LYS A 1 102 ? -7.128 -7.336 -7.910 1.00 87.50 102 LYS A O 1
ATOM 846 N N . LYS A 1 103 ? -6.071 -6.137 -9.477 1.00 84.19 103 LYS A N 1
ATOM 847 C CA . LYS A 1 103 ? -5.689 -7.290 -10.321 1.00 84.19 103 LYS A CA 1
ATOM 848 C C . LYS A 1 103 ? -4.359 -7.937 -9.918 1.00 84.19 103 LYS A C 1
ATOM 850 O O . LYS A 1 103 ? -4.083 -9.055 -10.359 1.00 84.19 103 LYS A O 1
ATOM 855 N N . GLY A 1 104 ? -3.518 -7.236 -9.158 1.00 75.19 104 GLY A N 1
ATOM 856 C CA . GLY A 1 104 ? -2.093 -7.522 -8.978 1.00 75.19 104 GLY A CA 1
ATOM 857 C C . GLY A 1 104 ? -1.760 -8.987 -8.681 1.00 75.19 104 GLY A C 1
ATOM 858 O O . GLY A 1 104 ? -2.392 -9.617 -7.838 1.00 75.19 104 GLY A O 1
ATOM 859 N N . ASP A 1 105 ? -0.756 -9.527 -9.383 1.00 72.62 105 ASP A N 1
ATOM 860 C CA . ASP A 1 105 ? -0.316 -10.934 -9.294 1.00 72.62 105 ASP A CA 1
ATOM 861 C C . ASP A 1 105 ? -1.481 -11.944 -9.357 1.00 72.62 105 ASP A C 1
ATOM 863 O O . ASP A 1 105 ? -1.617 -12.832 -8.517 1.00 72.62 105 ASP A O 1
ATOM 867 N N . LYS A 1 106 ? -2.390 -11.765 -10.327 1.00 75.75 106 LYS A N 1
ATOM 868 C CA . LYS A 1 106 ? -3.625 -12.566 -10.467 1.00 75.75 106 LYS A CA 1
ATOM 869 C C . LYS A 1 106 ? -4.513 -12.520 -9.209 1.00 75.75 106 LYS A C 1
ATOM 871 O O . LYS A 1 106 ? -5.122 -13.521 -8.843 1.00 75.75 106 LYS A O 1
ATOM 876 N N . GLY A 1 107 ? -4.555 -11.370 -8.537 1.00 76.69 107 GLY A N 1
ATOM 877 C CA . GLY A 1 107 ? -5.285 -11.145 -7.286 1.00 76.69 107 GLY A CA 1
ATOM 878 C C . GLY A 1 107 ? -4.555 -11.606 -6.019 1.00 76.69 107 GLY A C 1
ATOM 879 O O . GLY A 1 107 ? -5.129 -11.531 -4.939 1.00 76.69 107 GLY A O 1
ATOM 880 N N . LYS A 1 108 ? -3.307 -12.087 -6.118 1.00 86.44 108 LYS A N 1
ATOM 881 C CA . LYS A 1 108 ? -2.528 -12.565 -4.960 1.00 86.44 108 LYS A CA 1
ATOM 882 C C . LYS A 1 108 ? -1.620 -11.505 -4.345 1.00 86.44 108 LYS A C 1
ATOM 884 O O . LYS A 1 108 ? -1.099 -11.711 -3.251 1.00 86.44 108 LYS A O 1
ATOM 889 N N . ALA A 1 109 ? -1.395 -10.385 -5.034 1.00 91.00 109 ALA A N 1
ATOM 890 C CA . ALA A 1 109 ? -0.519 -9.335 -4.519 1.00 91.00 109 ALA A CA 1
ATOM 891 C C . ALA A 1 109 ? -1.098 -8.706 -3.251 1.00 91.00 109 ALA A C 1
ATOM 893 O O . ALA A 1 109 ? -0.396 -8.576 -2.248 1.00 91.00 109 ALA A O 1
ATOM 894 N N . ILE A 1 110 ? -2.383 -8.359 -3.310 1.00 94.06 110 ILE A N 1
ATOM 895 C CA . ILE A 1 110 ? -3.162 -7.794 -2.215 1.00 94.06 110 ILE A CA 1
ATOM 896 C C . ILE A 1 110 ? -4.476 -8.570 -2.153 1.00 94.06 110 ILE A C 1
ATOM 898 O O . ILE A 1 110 ? -5.351 -8.411 -3.001 1.00 94.06 110 ILE A O 1
ATOM 902 N N . VAL A 1 111 ? -4.590 -9.429 -1.147 1.00 94.06 111 VAL A N 1
ATOM 903 C CA . VAL A 1 111 ? -5.798 -10.185 -0.829 1.00 94.06 111 VAL A CA 1
ATOM 904 C C . VAL A 1 111 ? -6.537 -9.418 0.262 1.00 94.06 111 VAL A C 1
ATOM 906 O O . VAL A 1 111 ? -6.120 -9.400 1.422 1.00 94.06 111 VAL A O 1
ATOM 909 N N . ALA A 1 112 ? -7.623 -8.748 -0.122 1.00 92.56 112 ALA A N 1
ATOM 910 C CA . ALA A 1 112 ? -8.449 -7.967 0.793 1.00 92.56 112 ALA A CA 1
ATOM 911 C C . ALA A 1 112 ? -8.845 -8.792 2.032 1.00 92.56 112 ALA A C 1
ATOM 913 O O . ALA A 1 112 ? -9.207 -9.963 1.924 1.00 92.56 112 ALA A O 1
ATOM 914 N N . ASN A 1 113 ? -8.765 -8.167 3.208 1.00 94.25 113 ASN A N 1
ATOM 915 C CA . ASN A 1 113 ? -9.027 -8.761 4.523 1.00 94.25 113 ASN A CA 1
ATOM 916 C C . ASN A 1 113 ? -8.027 -9.848 4.967 1.00 94.25 113 ASN A C 1
ATOM 918 O O . ASN A 1 113 ? -8.167 -10.377 6.067 1.00 94.25 113 ASN A O 1
ATOM 922 N N . ASN A 1 114 ? -6.999 -10.166 4.169 1.00 95.19 114 ASN A N 1
ATOM 923 C CA . ASN A 1 114 ? -6.036 -11.219 4.489 1.00 95.19 114 ASN A CA 1
ATOM 924 C C . ASN A 1 114 ? -4.580 -10.806 4.169 1.00 95.19 114 ASN A C 1
ATOM 926 O O . ASN A 1 114 ? -4.049 -11.115 3.094 1.00 95.19 114 ASN A O 1
ATOM 930 N N . PRO A 1 115 ? -3.888 -10.131 5.109 1.00 95.00 115 PRO A N 1
ATOM 931 C CA . PRO A 1 115 ? -2.488 -9.749 4.930 1.00 95.00 115 PRO A CA 1
ATOM 932 C C . PRO A 1 115 ? -1.548 -10.939 4.756 1.00 95.00 115 PRO A C 1
ATOM 934 O O . PRO A 1 115 ? -0.629 -10.861 3.951 1.00 95.00 115 PRO A O 1
ATOM 937 N N . SER A 1 116 ? -1.768 -12.054 5.457 1.00 93.69 116 SER A N 1
A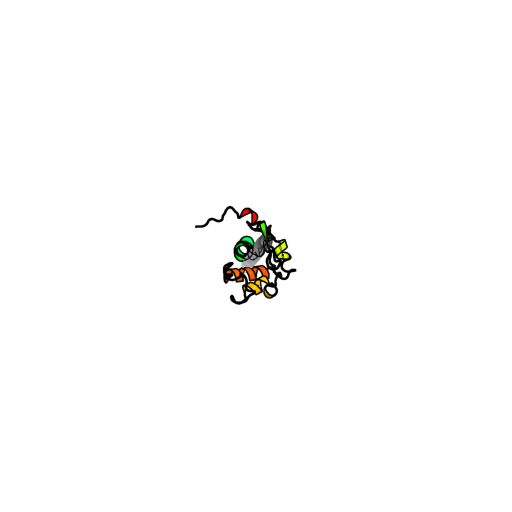TOM 938 C CA . SER A 1 116 ? -0.878 -13.219 5.361 1.00 93.69 116 SER A CA 1
ATOM 939 C C . SER A 1 116 ? -0.977 -13.929 4.007 1.00 93.69 116 SER A C 1
ATOM 941 O O . SER A 1 116 ? 0.014 -14.492 3.551 1.00 93.69 116 SER A O 1
ATOM 943 N N . ALA A 1 117 ? -2.128 -13.852 3.331 1.00 93.75 117 ALA A N 1
ATOM 944 C CA . ALA A 1 117 ? -2.291 -14.313 1.950 1.00 93.75 117 ALA A CA 1
ATOM 945 C C . ALA A 1 117 ? -1.813 -13.296 0.896 1.00 93.75 117 ALA A C 1
ATOM 947 O O . ALA A 1 117 ? -1.724 -13.634 -0.285 1.00 93.75 117 ALA A O 1
ATOM 948 N N . SER A 1 118 ? -1.516 -12.058 1.300 1.00 95.75 118 SER A N 1
ATOM 949 C CA . SER A 1 118 ? -1.081 -10.989 0.401 1.00 95.75 118 SER A CA 1
ATOM 950 C C . SER A 1 118 ? 0.424 -11.056 0.178 1.00 95.75 118 SER A C 1
ATOM 952 O O . SER A 1 118 ? 1.211 -10.763 1.080 1.00 95.75 118 SER A O 1
ATOM 954 N N . SER A 1 119 ? 0.845 -11.375 -1.048 1.00 94.56 119 SER A N 1
ATOM 955 C CA . SER A 1 119 ? 2.269 -11.551 -1.349 1.00 94.56 119 SER A CA 1
ATOM 956 C C . SER A 1 119 ? 3.089 -10.273 -1.142 1.00 94.56 119 SER A C 1
ATOM 958 O O . SER A 1 119 ? 4.281 -10.364 -0.841 1.00 94.56 119 SER A O 1
ATOM 960 N N . ILE A 1 120 ? 2.467 -9.087 -1.232 1.00 94.94 120 ILE A N 1
ATOM 961 C CA . ILE A 1 120 ? 3.128 -7.818 -0.903 1.00 94.94 120 ILE A CA 1
ATOM 962 C C . ILE A 1 120 ? 3.549 -7.773 0.567 1.00 94.94 120 ILE A C 1
ATOM 964 O O . ILE A 1 120 ? 4.687 -7.414 0.850 1.00 94.94 120 ILE A O 1
ATOM 968 N N . TYR A 1 121 ? 2.673 -8.194 1.484 1.00 96.19 121 TYR A N 1
ATOM 969 C CA . TYR A 1 121 ? 2.934 -8.151 2.918 1.00 96.19 121 TYR A CA 1
ATOM 970 C C . TYR A 1 121 ? 3.993 -9.185 3.292 1.00 96.19 121 TYR A C 1
ATOM 972 O O . TYR A 1 121 ? 4.978 -8.842 3.938 1.00 96.19 121 TYR A O 1
ATOM 980 N N . THR A 1 122 ? 3.874 -10.412 2.772 1.00 95.31 122 THR A N 1
ATOM 981 C CA . THR A 1 122 ? 4.882 -11.458 2.987 1.00 95.31 122 THR A CA 1
ATOM 982 C C . THR A 1 122 ? 6.275 -10.989 2.568 1.00 95.31 122 THR A C 1
ATOM 984 O O . THR A 1 122 ? 7.222 -11.148 3.330 1.00 95.31 122 THR A O 1
ATOM 987 N N . ARG A 1 123 ? 6.417 -10.378 1.381 1.00 95.25 123 ARG A N 1
ATOM 988 C CA . ARG A 1 123 ? 7.724 -9.972 0.831 1.00 95.25 123 ARG A CA 1
ATOM 989 C C . ARG A 1 123 ? 8.403 -8.856 1.618 1.00 95.25 123 ARG A C 1
ATOM 991 O O . ARG A 1 123 ? 9.626 -8.880 1.727 1.00 95.25 123 ARG A O 1
ATOM 998 N N . VAL A 1 124 ? 7.641 -7.900 2.149 1.00 96.31 124 VAL A N 1
ATOM 999 C CA . VAL A 1 124 ? 8.205 -6.793 2.943 1.00 96.31 124 VAL A CA 1
ATOM 1000 C C . VAL A 1 124 ? 8.561 -7.210 4.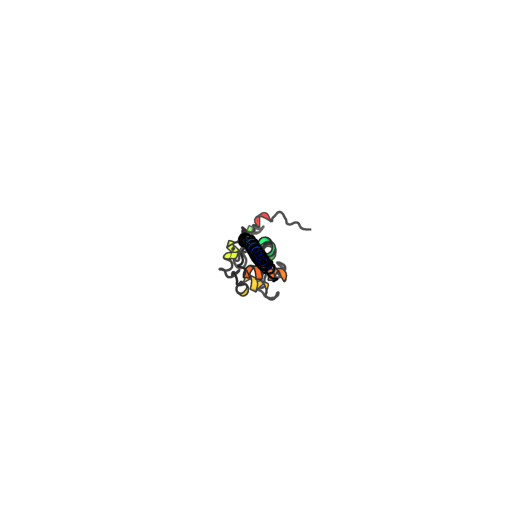373 1.00 96.31 124 VAL A C 1
ATOM 1002 O O . VAL A 1 124 ? 9.312 -6.505 5.040 1.00 96.31 124 VAL A O 1
ATOM 1005 N N . THR A 1 125 ? 8.050 -8.355 4.841 1.00 95.94 125 THR A N 1
ATOM 1006 C CA . THR A 1 125 ? 8.363 -8.930 6.162 1.00 95.94 125 THR A CA 1
ATOM 1007 C C . THR A 1 125 ? 9.467 -9.988 6.143 1.00 95.94 125 THR A C 1
ATOM 1009 O O . THR A 1 125 ? 9.847 -10.475 7.205 1.00 95.94 125 THR A O 1
ATOM 1012 N N . LEU A 1 126 ? 9.971 -10.371 4.963 1.00 95.94 126 LEU A N 1
ATOM 1013 C CA . LEU A 1 126 ? 11.091 -11.310 4.855 1.00 95.94 126 LEU A CA 1
ATOM 1014 C C . LEU A 1 126 ? 12.368 -10.729 5.475 1.00 95.94 126 LEU A C 1
ATOM 1016 O O . LEU A 1 126 ? 12.513 -9.517 5.648 1.00 95.94 126 LEU A O 1
ATOM 1020 N N . GLU A 1 127 ? 13.326 -11.606 5.766 1.00 94.06 127 GLU A N 1
ATOM 1021 C CA . GLU A 1 127 ? 14.667 -11.175 6.143 1.00 94.06 127 GLU A CA 1
ATOM 1022 C C . GLU A 1 127 ? 15.306 -10.356 5.015 1.00 94.06 127 GLU A C 1
ATOM 1024 O O . GLU A 1 127 ? 15.144 -10.651 3.831 1.00 94.06 127 GLU A O 1
ATOM 1029 N N . LYS A 1 128 ? 16.053 -9.311 5.380 1.00 90.94 128 LYS A N 1
ATOM 1030 C CA . LYS A 1 128 ? 16.604 -8.332 4.427 1.00 90.94 128 LYS A CA 1
ATOM 1031 C C . LYS A 1 128 ? 17.564 -8.943 3.400 1.00 90.94 128 LYS A C 1
ATOM 1033 O O . LYS A 1 128 ? 17.715 -8.399 2.314 1.00 90.94 128 LYS A O 1
ATOM 1038 N N . ASN A 1 129 ? 18.231 -10.034 3.765 1.00 90.44 129 ASN A N 1
ATOM 1039 C CA . ASN A 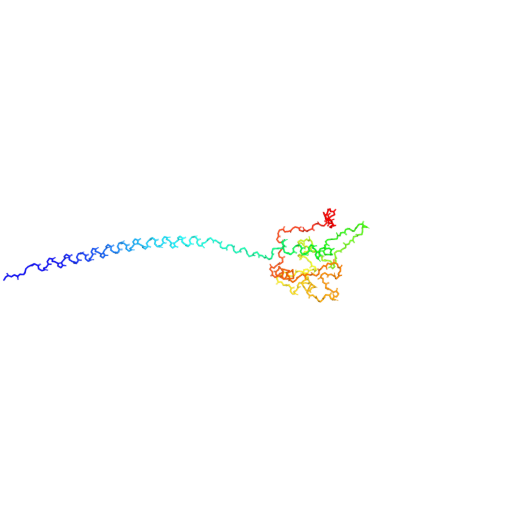1 129 ? 19.162 -10.796 2.928 1.00 90.44 129 ASN A CA 1
ATOM 1040 C C . ASN A 1 129 ? 18.454 -11.774 1.973 1.00 90.44 129 ASN A C 1
ATOM 1042 O O . ASN A 1 129 ? 19.114 -12.369 1.129 1.00 90.44 129 ASN A O 1
ATOM 1046 N N . HIS A 1 130 ? 17.140 -11.966 2.099 1.00 94.69 130 HIS A N 1
ATOM 1047 C CA . HIS A 1 130 ? 16.401 -12.911 1.279 1.00 94.69 130 HIS A CA 1
ATOM 1048 C C . HIS A 1 130 ? 16.172 -12.346 -0.134 1.00 94.69 130 HIS A C 1
ATOM 1050 O O . HIS A 1 130 ? 15.668 -11.237 -0.289 1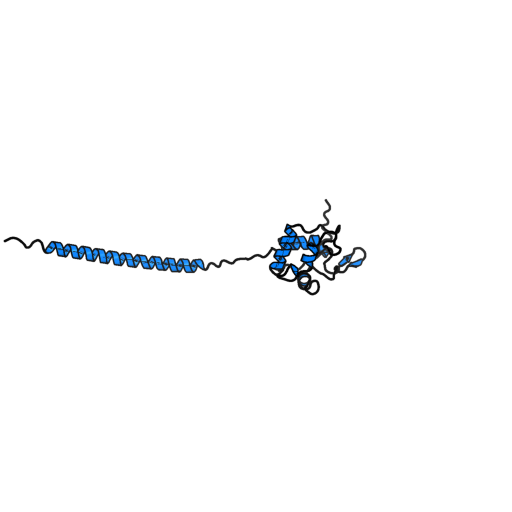.00 94.69 130 HIS A O 1
ATOM 1056 N N . ASP A 1 131 ? 16.412 -13.135 -1.185 1.00 91.00 131 ASP A N 1
ATOM 1057 C CA . ASP A 1 131 ? 16.327 -12.689 -2.595 1.00 91.00 131 ASP A CA 1
ATOM 1058 C C . ASP A 1 131 ? 14.966 -12.111 -3.014 1.00 91.00 131 ASP A C 1
ATOM 1060 O O . ASP A 1 131 ? 14.837 -11.350 -3.975 1.00 91.00 131 ASP A O 1
ATOM 1064 N N . ARG A 1 132 ? 13.906 -12.523 -2.316 1.00 91.88 132 ARG A N 1
ATOM 1065 C CA . ARG A 1 132 ? 12.526 -12.057 -2.544 1.00 91.88 132 ARG A CA 1
ATOM 1066 C C . ARG A 1 132 ? 12.106 -10.880 -1.665 1.00 91.88 132 ARG A C 1
ATOM 1068 O O . ARG A 1 132 ? 10.959 -10.447 -1.810 1.00 91.88 132 ARG A O 1
ATOM 1075 N N . PHE A 1 133 ? 12.981 -10.412 -0.774 1.00 94.44 133 PHE A N 1
ATOM 1076 C CA . PHE A 1 133 ? 12.735 -9.251 0.069 1.00 94.44 133 PHE A CA 1
ATOM 1077 C C . PHE A 1 133 ? 12.459 -8.022 -0.794 1.00 94.44 133 PHE A C 1
ATOM 1079 O O . PHE A 1 133 ? 13.089 -7.812 -1.835 1.00 94.44 133 PHE A O 1
ATOM 1086 N N . MET A 1 134 ? 11.482 -7.229 -0.369 1.00 94.56 134 MET A N 1
ATOM 1087 C CA . MET A 1 134 ? 11.115 -5.990 -1.039 1.00 94.56 134 MET A CA 1
ATOM 1088 C C . MET A 1 134 ? 11.030 -4.847 -0.020 1.00 94.56 134 MET A C 1
ATOM 1090 O O . MET A 1 134 ? 10.494 -5.054 1.067 1.00 94.56 134 MET A O 1
ATOM 1094 N N . PRO A 1 135 ? 11.472 -3.629 -0.374 1.00 93.88 135 PRO A N 1
ATOM 1095 C CA . PRO A 1 135 ? 12.182 -3.281 -1.609 1.00 93.88 135 PRO A CA 1
ATOM 1096 C C . PRO A 1 135 ? 13.582 -3.923 -1.691 1.00 93.88 135 PRO A C 1
ATOM 1098 O O . PRO A 1 135 ? 14.173 -4.213 -0.651 1.00 93.88 135 PRO A O 1
ATOM 1101 N N . PRO A 1 136 ? 14.138 -4.157 -2.898 1.00 92.38 136 PRO A N 1
ATOM 1102 C CA . PRO A 1 136 ? 15.486 -4.701 -3.031 1.00 92.38 136 PRO A CA 1
ATOM 1103 C C . PRO A 1 136 ? 16.517 -3.783 -2.373 1.00 92.38 136 PRO A C 1
ATOM 1105 O O . PRO A 1 136 ? 16.448 -2.559 -2.525 1.00 92.38 136 PRO A O 1
ATOM 1108 N N . LEU A 1 137 ? 17.500 -4.376 -1.693 1.00 89.25 137 LEU A N 1
ATOM 1109 C CA . LEU A 1 137 ? 18.555 -3.618 -1.024 1.00 89.25 137 LEU A CA 1
ATOM 1110 C C . LEU A 1 137 ? 19.264 -2.670 -2.004 1.00 89.25 137 LEU A C 1
ATOM 1112 O O . LEU A 1 137 ? 19.607 -3.043 -3.127 1.00 89.25 137 LEU A O 1
ATOM 1116 N N . GLY A 1 138 ? 19.448 -1.419 -1.579 1.00 86.12 138 GLY A N 1
ATOM 1117 C CA . GLY A 1 138 ? 20.087 -0.369 -2.376 1.00 86.12 138 GLY A CA 1
ATOM 1118 C C . GLY A 1 138 ? 19.218 0.234 -3.487 1.00 86.12 138 GLY A C 1
ATOM 1119 O O . GLY A 1 138 ? 19.708 1.089 -4.224 1.00 86.12 138 GLY A O 1
ATOM 1120 N N . LYS A 1 139 ? 17.953 -0.188 -3.643 1.00 87.69 139 LYS A N 1
ATOM 1121 C CA . LYS A 1 139 ? 16.993 0.481 -4.540 1.00 87.69 139 LYS A CA 1
ATOM 1122 C C . LYS A 1 139 ? 16.121 1.485 -3.811 1.00 87.69 139 LYS A C 1
ATOM 1124 O O . LYS A 1 139 ? 16.056 2.620 -4.253 1.00 87.69 139 LYS A O 1
ATOM 1129 N N . GLU A 1 140 ? 15.490 1.065 -2.723 1.00 90.38 140 GLU A N 1
ATOM 1130 C CA . GLU A 1 140 ? 14.692 1.923 -1.847 1.00 90.38 140 GLU A CA 1
ATOM 1131 C C . GLU A 1 140 ? 14.898 1.469 -0.398 1.00 90.38 140 GLU A C 1
ATOM 1133 O O . GLU A 1 140 ? 15.282 0.320 -0.147 1.00 90.38 140 GLU A O 1
ATOM 1138 N N . ASP A 1 141 ? 14.610 2.347 0.561 1.00 92.12 141 ASP A N 1
ATOM 1139 C CA . ASP A 1 141 ? 14.676 1.991 1.977 1.00 92.12 141 ASP A CA 1
ATOM 1140 C C . ASP A 1 141 ? 13.599 0.954 2.348 1.00 92.12 141 ASP A C 1
ATOM 1142 O O . ASP A 1 141 ? 12.446 1.081 1.913 1.00 92.12 141 ASP A O 1
ATOM 1146 N N . PRO A 1 142 ? 13.912 -0.019 3.227 1.00 94.44 142 PRO A N 1
ATOM 1147 C CA . PRO A 1 142 ? 12.918 -0.896 3.836 1.00 94.44 142 PRO A CA 1
ATOM 1148 C C . PRO A 1 142 ? 11.740 -0.136 4.453 1.00 94.44 142 PRO A C 1
ATOM 1150 O O . PRO A 1 142 ? 11.855 1.023 4.870 1.00 94.44 142 PRO A O 1
ATOM 1153 N N . LEU A 1 143 ? 10.587 -0.797 4.555 1.00 95.75 143 LEU A N 1
ATOM 1154 C CA . LEU A 1 143 ? 9.455 -0.232 5.283 1.00 95.75 143 LEU A CA 1
ATOM 1155 C C . LEU A 1 143 ? 9.816 -0.091 6.768 1.00 95.75 143 LEU A C 1
ATOM 1157 O O . LEU A 1 143 ? 10.411 -0.975 7.386 1.00 95.75 143 LEU A O 1
ATOM 1161 N N . THR A 1 144 ? 9.450 1.047 7.342 1.00 96.25 144 THR A N 1
ATOM 1162 C CA . THR A 1 144 ? 9.511 1.283 8.781 1.00 96.25 144 THR A CA 1
ATOM 1163 C C . THR A 1 144 ? 8.476 0.417 9.493 1.00 96.25 144 THR A C 1
ATOM 1165 O O . THR A 1 144 ? 7.493 -0.033 8.900 1.00 96.25 144 THR A O 1
ATOM 1168 N N . LYS A 1 145 ? 8.647 0.225 10.805 1.00 96.00 145 LYS A N 1
ATOM 1169 C CA . LYS A 1 145 ? 7.669 -0.505 11.628 1.00 96.00 145 LYS A CA 1
ATOM 1170 C C . LYS A 1 145 ? 6.259 0.089 11.515 1.00 96.00 145 LYS A C 1
ATOM 1172 O O . LYS A 1 145 ? 5.285 -0.656 11.491 1.00 96.00 145 LYS A O 1
ATOM 1177 N N . GLN A 1 146 ? 6.158 1.417 11.420 1.00 95.62 146 GLN A N 1
ATOM 1178 C CA . GLN A 1 146 ? 4.874 2.095 11.273 1.00 95.62 146 GLN A CA 1
ATOM 1179 C C . GLN A 1 146 ? 4.261 1.859 9.888 1.00 95.62 146 GLN A C 1
ATOM 1181 O O . GLN A 1 146 ? 3.088 1.516 9.811 1.00 95.62 146 GLN A O 1
ATOM 1186 N N . GLU A 1 147 ? 5.044 1.959 8.810 1.00 96.62 147 GLU A N 1
ATOM 1187 C CA . GLU A 1 147 ? 4.556 1.672 7.451 1.00 96.62 147 GLU A CA 1
ATOM 1188 C C . GLU A 1 147 ? 4.106 0.213 7.292 1.00 96.62 147 GLU A C 1
ATOM 1190 O O . GLU A 1 147 ? 3.094 -0.037 6.646 1.00 96.62 147 GLU A O 1
ATOM 1195 N N . LEU A 1 148 ? 4.812 -0.746 7.907 1.00 96.56 148 LEU A N 1
ATOM 1196 C CA . LEU A 1 148 ? 4.390 -2.153 7.930 1.00 96.56 148 LEU A CA 1
ATOM 1197 C C . LEU A 1 148 ? 3.038 -2.322 8.629 1.00 96.56 148 LEU A C 1
ATOM 1199 O O . LEU A 1 148 ? 2.153 -2.992 8.100 1.00 96.56 148 LEU A O 1
ATOM 1203 N N . LYS A 1 149 ? 2.862 -1.683 9.791 1.00 96.38 149 LYS A N 1
ATOM 1204 C CA . LYS A 1 149 ? 1.605 -1.713 10.547 1.00 96.38 149 LYS A CA 1
ATOM 1205 C C . LYS A 1 149 ? 0.461 -1.053 9.777 1.00 96.38 149 LYS A C 1
ATOM 1207 O O . LYS A 1 149 ? -0.657 -1.564 9.776 1.00 96.38 149 LYS A O 1
ATOM 1212 N N . ASP A 1 150 ? 0.726 0.073 9.124 1.00 96.56 150 ASP A N 1
ATOM 1213 C CA . ASP A 1 150 ? -0.268 0.774 8.313 1.00 96.56 150 ASP A CA 1
ATOM 1214 C C . ASP A 1 150 ? -0.673 -0.077 7.102 1.00 96.56 150 ASP A C 1
ATOM 1216 O O . ASP A 1 150 ? -1.868 -0.243 6.853 1.00 96.56 150 ASP A O 1
ATOM 1220 N N . LEU A 1 151 ? 0.297 -0.691 6.413 1.00 96.44 151 LEU A N 1
ATOM 1221 C CA . LEU A 1 151 ? 0.062 -1.617 5.303 1.00 96.44 151 LEU A CA 1
ATOM 1222 C C . LEU A 1 151 ? -0.777 -2.824 5.741 1.00 96.44 151 LEU A C 1
ATOM 1224 O O . LEU A 1 151 ? -1.769 -3.149 5.090 1.00 96.44 151 LEU A O 1
ATOM 1228 N N . GLU A 1 152 ? -0.414 -3.460 6.855 1.00 96.44 152 GLU A N 1
ATOM 1229 C CA . GLU A 1 152 ? -1.157 -4.589 7.415 1.00 96.44 152 GLU A CA 1
ATOM 1230 C C . GLU A 1 152 ? -2.614 -4.203 7.697 1.00 96.44 152 GLU A C 1
ATOM 1232 O O . GLU A 1 152 ? -3.544 -4.880 7.257 1.00 96.44 152 GLU A O 1
ATOM 1237 N N . ASN A 1 153 ? -2.824 -3.090 8.403 1.00 95.88 153 ASN A N 1
ATOM 1238 C CA . ASN A 1 153 ? -4.152 -2.619 8.783 1.00 95.88 153 ASN A CA 1
ATOM 1239 C C . ASN A 1 153 ? -4.999 -2.217 7.577 1.00 95.88 153 ASN A C 1
ATOM 1241 O O . ASN A 1 153 ? -6.201 -2.478 7.559 1.00 95.88 153 ASN A O 1
ATOM 1245 N N . TRP A 1 154 ? -4.394 -1.594 6.570 1.00 95.75 154 TRP A N 1
ATOM 1246 C CA . TRP A 1 154 ? -5.086 -1.253 5.334 1.00 95.75 154 TRP A CA 1
ATOM 1247 C C . TRP A 1 154 ? -5.569 -2.508 4.598 1.00 95.75 154 TRP A C 1
ATOM 1249 O O . TRP A 1 154 ? -6.742 -2.580 4.230 1.00 95.75 154 TRP A O 1
ATOM 1259 N N . ILE A 1 155 ? -4.722 -3.538 4.476 1.00 95.31 155 ILE A N 1
ATOM 1260 C CA . ILE A 1 155 ? -5.120 -4.815 3.867 1.00 95.31 155 ILE A CA 1
ATOM 1261 C C . ILE A 1 155 ? -6.221 -5.495 4.693 1.00 95.31 155 ILE A C 1
ATOM 1263 O O . ILE A 1 155 ? -7.220 -5.938 4.123 1.00 95.31 155 ILE A O 1
ATOM 1267 N N . LYS A 1 156 ? -6.092 -5.530 6.031 1.00 95.19 156 LYS A N 1
ATOM 1268 C CA . LYS A 1 156 ? -7.114 -6.089 6.943 1.00 95.19 156 LYS A CA 1
ATOM 1269 C C . LYS A 1 156 ? -8.480 -5.428 6.785 1.00 95.19 156 LYS A C 1
ATOM 1271 O O . LYS A 1 156 ? -9.486 -6.095 6.976 1.00 95.19 156 LYS A O 1
ATOM 1276 N N . LYS A 1 157 ? -8.517 -4.140 6.441 1.00 92.81 157 LYS A N 1
ATOM 1277 C CA . LYS A 1 157 ? -9.750 -3.366 6.240 1.00 92.81 157 LYS A CA 1
ATOM 1278 C C . LYS A 1 157 ? -10.267 -3.392 4.796 1.00 92.81 157 LYS A C 1
ATOM 1280 O O . LYS A 1 157 ? -11.073 -2.549 4.422 1.00 92.81 157 LYS A O 1
ATOM 1285 N N . GLY A 1 158 ? -9.794 -4.330 3.981 1.00 91.94 158 GLY A N 1
ATOM 1286 C CA . GLY A 1 158 ? -10.298 -4.543 2.626 1.00 91.94 158 GLY A CA 1
ATOM 1287 C C . GLY A 1 158 ? -9.487 -3.868 1.521 1.00 91.94 158 GLY A C 1
ATOM 1288 O O . GLY A 1 158 ? -9.901 -3.929 0.368 1.00 91.94 158 GLY A O 1
ATOM 1289 N N . ALA A 1 159 ? -8.332 -3.276 1.847 1.00 93.25 159 ALA A N 1
ATOM 1290 C CA . ALA A 1 159 ? -7.437 -2.623 0.889 1.00 93.25 159 ALA A CA 1
ATOM 1291 C C . ALA A 1 159 ? -8.127 -1.550 0.019 1.00 93.25 159 ALA A C 1
ATOM 1293 O O . ALA A 1 159 ? -7.857 -1.427 -1.176 1.00 93.25 159 ALA A O 1
ATOM 1294 N N . ASP A 1 160 ? -9.024 -0.769 0.624 1.00 92.25 160 ASP A N 1
ATOM 1295 C CA . ASP A 1 160 ? -9.763 0.279 -0.075 1.00 92.25 160 ASP A CA 1
ATOM 1296 C C . ASP A 1 160 ? -8.843 1.442 -0.486 1.00 92.25 160 ASP A C 1
ATOM 1298 O O . ASP A 1 160 ? -8.107 1.998 0.333 1.00 92.25 160 ASP A O 1
ATOM 1302 N N . THR A 1 161 ? -8.875 1.808 -1.767 1.00 92.44 161 THR A N 1
ATOM 1303 C CA . THR A 1 161 ? -8.126 2.942 -2.329 1.00 92.44 161 THR A CA 1
ATOM 1304 C C . THR A 1 161 ? -8.926 4.248 -2.322 1.00 92.44 161 THR A C 1
ATOM 1306 O O . THR A 1 161 ? -8.399 5.296 -2.708 1.00 92.44 161 THR A O 1
ATOM 1309 N N . GLY A 1 162 ? -10.198 4.203 -1.918 1.00 90.62 162 GLY A N 1
ATOM 1310 C CA . GLY A 1 162 ? -11.120 5.329 -1.973 1.00 90.62 162 GLY A CA 1
ATOM 1311 C C . GLY A 1 162 ? -11.292 5.860 -3.397 1.00 90.62 162 GLY A C 1
ATOM 1312 O O . GLY A 1 162 ? -11.361 5.112 -4.372 1.00 90.62 162 GLY A O 1
ATOM 1313 N N . ASP A 1 163 ? -11.316 7.181 -3.531 1.00 91.06 163 ASP A N 1
ATOM 1314 C CA . ASP A 1 163 ? -11.486 7.904 -4.794 1.00 91.06 163 ASP A CA 1
ATOM 1315 C C . ASP A 1 163 ? -10.170 8.145 -5.565 1.00 91.06 163 ASP A C 1
ATOM 1317 O O . ASP A 1 163 ? -10.166 8.866 -6.566 1.00 91.06 163 ASP A O 1
ATOM 1321 N N . TRP A 1 164 ? -9.042 7.565 -5.130 1.00 93.88 164 TRP A N 1
ATOM 1322 C CA . TRP A 1 164 ? -7.762 7.692 -5.836 1.00 93.88 164 TRP A CA 1
ATOM 1323 C C . TRP A 1 164 ? -7.853 7.129 -7.263 1.00 93.88 164 TRP A C 1
ATOM 1325 O O . TRP A 1 164 ? -8.378 6.042 -7.482 1.00 93.88 164 TRP A O 1
ATOM 1335 N N . LYS A 1 165 ? -7.336 7.879 -8.245 1.00 92.94 165 LYS A N 1
ATOM 1336 C CA . LYS A 1 165 ? -7.416 7.550 -9.684 1.00 92.94 165 LYS A CA 1
ATOM 1337 C C . LYS A 1 165 ? -6.106 7.027 -10.275 1.00 92.94 165 LYS A C 1
ATOM 1339 O O . LYS A 1 165 ? -6.007 6.853 -11.485 1.00 92.94 165 LYS A O 1
ATOM 1344 N N . GLY A 1 166 ? -5.113 6.770 -9.430 1.00 93.19 166 GLY A N 1
ATOM 1345 C CA . GLY A 1 166 ? -3.774 6.372 -9.847 1.00 93.19 166 GLY A CA 1
ATOM 1346 C C . GLY A 1 166 ? -2.752 7.506 -9.754 1.00 93.19 166 GLY A C 1
ATOM 1347 O O . GLY A 1 166 ? -3.099 8.686 -9.689 1.00 93.19 166 GLY A O 1
ATOM 1348 N N . THR A 1 167 ? -1.477 7.129 -9.760 1.00 92.75 167 THR A N 1
ATOM 1349 C CA . THR A 1 167 ? -0.327 8.040 -9.768 1.00 92.75 167 THR A CA 1
ATOM 1350 C C . THR A 1 167 ? 0.315 8.020 -11.151 1.00 92.75 167 THR A C 1
ATOM 1352 O O . THR A 1 167 ? 0.733 6.970 -11.652 1.00 92.75 167 THR A O 1
ATOM 1355 N N . ASN A 1 168 ? 0.408 9.199 -11.774 1.00 86.25 168 ASN A N 1
ATOM 1356 C CA . ASN A 1 168 ? 0.994 9.372 -13.100 1.00 86.25 168 ASN A CA 1
ATOM 1357 C C . ASN A 1 168 ? 2.440 9.881 -13.007 1.00 86.25 168 ASN A C 1
ATOM 1359 O O . ASN A 1 168 ? 2.694 11.032 -12.658 1.00 86.25 168 ASN A O 1
ATOM 1363 N N . PHE A 1 169 ? 3.386 9.030 -13.401 1.00 77.94 169 PHE A N 1
ATOM 1364 C CA . PHE A 1 169 ? 4.820 9.328 -13.370 1.00 77.94 169 PHE A CA 1
ATOM 1365 C C . PHE A 1 169 ? 5.336 10.130 -14.573 1.00 77.94 169 PHE A C 1
ATOM 1367 O O . PHE A 1 169 ? 6.506 10.506 -14.592 1.00 77.94 169 PHE A O 1
ATOM 1374 N N . LYS A 1 170 ? 4.498 10.410 -15.581 1.00 66.81 170 LYS A N 1
ATOM 1375 C CA . LYS A 1 170 ? 4.896 11.227 -16.741 1.00 66.81 170 LYS A CA 1
ATOM 1376 C C . LYS A 1 170 ? 5.130 12.698 -16.364 1.00 66.81 170 LYS A C 1
ATOM 1378 O O . LYS A 1 170 ? 5.936 13.354 -17.007 1.00 66.81 170 LYS A O 1
ATOM 1383 N N . ASN A 1 171 ? 4.500 13.185 -15.290 1.00 47.06 171 ASN A N 1
ATOM 1384 C CA . ASN A 1 171 ? 4.627 14.571 -14.812 1.00 47.06 171 ASN A CA 1
ATOM 1385 C C . ASN A 1 171 ? 5.760 14.799 -13.795 1.00 47.06 171 ASN A C 1
ATOM 1387 O O . ASN A 1 171 ? 5.933 15.914 -13.307 1.00 47.06 171 ASN A O 1
ATOM 1391 N N . THR A 1 172 ? 6.539 13.772 -13.445 1.00 46.53 172 THR A N 1
ATOM 1392 C CA . THR A 1 172 ? 7.564 13.882 -12.389 1.00 46.53 172 THR A CA 1
ATOM 1393 C C . THR A 1 172 ? 8.915 14.401 -12.910 1.00 46.53 172 THR A C 1
ATOM 1395 O O . THR A 1 172 ? 9.783 14.743 -12.111 1.00 46.53 172 THR A O 1
ATOM 1398 N N . ILE A 1 173 ? 9.073 14.574 -14.230 1.00 46.78 173 ILE A N 1
ATOM 1399 C CA . ILE A 1 173 ? 10.260 15.167 -14.885 1.00 46.78 173 ILE A CA 1
ATOM 1400 C C . ILE A 1 173 ? 10.327 16.702 -14.678 1.00 46.78 173 ILE A C 1
ATOM 1402 O O . ILE A 1 173 ? 10.819 17.410 -15.534 1.00 46.78 173 ILE A O 1
ATOM 1406 N N . ILE A 1 174 ? 9.794 17.288 -13.598 1.00 45.66 174 ILE A N 1
ATOM 1407 C CA . ILE A 1 174 ? 10.007 18.731 -13.302 1.00 45.66 174 ILE A CA 1
ATOM 1408 C C . ILE A 1 174 ? 10.357 18.984 -11.824 1.00 45.66 174 ILE A C 1
ATOM 1410 O O . ILE A 1 174 ? 10.744 20.086 -11.454 1.00 45.66 174 ILE A O 1
ATOM 1414 N N . LYS A 1 175 ? 10.306 17.977 -10.941 1.00 39.66 175 LYS A N 1
ATOM 1415 C CA . LYS A 1 175 ? 10.625 18.173 -9.514 1.00 39.66 175 LYS A CA 1
ATOM 1416 C C . LYS A 1 175 ? 11.575 17.118 -8.964 1.00 39.66 175 LYS A C 1
ATOM 1418 O O . LYS A 1 175 ? 11.336 16.555 -7.903 1.00 39.66 175 LYS A O 1
ATOM 1423 N N . SER A 1 176 ? 12.695 16.887 -9.640 1.00 41.78 176 SER A N 1
ATOM 1424 C CA . SER A 1 176 ? 13.907 16.498 -8.917 1.00 41.78 176 SER A CA 1
ATOM 1425 C C . SER A 1 176 ? 14.561 17.773 -8.385 1.00 41.78 176 SER A C 1
ATOM 1427 O O . SER A 1 176 ? 15.539 18.263 -8.944 1.00 41.78 176 SER A O 1
ATOM 1429 N N . VAL A 1 177 ? 13.982 18.340 -7.324 1.00 47.25 177 VAL A N 1
ATOM 1430 C CA . VAL A 1 177 ? 14.740 19.233 -6.445 1.00 47.25 177 VAL A CA 1
ATOM 1431 C C . VAL A 1 177 ? 15.789 18.344 -5.787 1.00 47.25 177 VAL A C 1
ATOM 1433 O O . VAL A 1 177 ? 15.462 17.487 -4.967 1.00 47.25 177 VAL A O 1
ATOM 1436 N N . LYS A 1 178 ? 17.033 18.481 -6.238 1.00 37.38 178 LYS A N 1
ATOM 1437 C CA . LYS A 1 178 ? 18.208 18.008 -5.511 1.00 37.38 178 LYS A CA 1
ATOM 1438 C C . LYS A 1 178 ? 18.604 19.141 -4.544 1.00 37.38 178 LYS A C 1
ATOM 1440 O O . LYS A 1 178 ? 18.447 20.292 -4.953 1.00 37.38 178 LYS A O 1
ATOM 1445 N N . PRO A 1 179 ? 18.997 18.833 -3.293 1.00 48.50 179 PRO A N 1
ATOM 1446 C CA . PRO A 1 179 ? 19.346 19.835 -2.282 1.00 48.50 179 PRO A CA 1
ATOM 1447 C C . PRO A 1 179 ? 20.458 20.781 -2.734 1.00 48.50 179 PRO A C 1
ATOM 1449 O O . PRO A 1 179 ? 21.329 20.328 -3.515 1.00 48.50 179 PRO A O 1
#

Sequence (179 aa):
MEQPLIFLGKAQQMFLVCFKQQIWLQNYARTLDEMEYYRKFIYILGIVTITSNSHGVDFKKKILPMLEKKCMSCHREPYKTDFGRTKKPKGNLILNTPEGIKKGDKGKAIVANNPSASSIYTRVTLEKNHDRFMPPLGKEDPLTKQELKDLENWIKKGADTGDWKGTNFKNTIIKSVKP

Secondary structure (DSSP, 8-state):
----SSHHHHHHHHHHHHHHHHHHHHHHHHHHHHHHHHHHHHHHHTTS--------S-IIIIIHHHHHHHTTTTSSS-EE-TTSPEEPPGGG---SSHHHHHHGGGGTSS-TT-TTT-HHHHHHTS-TTSTT-SSPTTTSPPPPHHHHHHHHHHHHTT---TT-----GGG-TT-----

pLDDT: mean 80.2, std 16.52, range [37.38, 96.62]

Foldseek 3Di:
DDDDPPPVVVVVVVVVVVVVVVVVVVVVVVVVVVVVVVVVVCVVVVPPDPPPPVDFLQCVPQVVVCCVQFPQVQQADWDADPVRDTRHRVCNQHDQFPVSCCCGPNRQCQPALDLPSHLVLVQLPDDLPDPSHGPNPPPGDRDDPRSSVSVSRCSNRGVDPDPDGGDDPVPVVPDPPDD

Radius of gyration: 37.65 Å; chains: 1; bounding box: 97×36×106 Å